Protein AF-A0A841HR72-F1 (afdb_monomer)

Organism: NCBI:txid732238

Sequence (72 aa):
MISTRSTEFVAALARASEENGLEEHYRSTVRPLFAMPRSQWPGCCGGGCEPCAQTLIAVADRVCELLGVEYD

Foldseek 3Di:
DDDCPDPLLVVQLVVLCVVLVNDPVCSVVLSVCVVDAPVPQDDAPVPPDVVGSVSSVSSNVSSCVSVVHDGD

pLDDT: mean 85.99, std 8.39, range [57.03, 95.56]

Structure (mmCIF, N/CA/C/O backbone):
data_AF-A0A841HR72-F1
#
_entry.id   AF-A0A841HR72-F1
#
loop_
_atom_site.group_PDB
_atom_site.id
_atom_site.type_symbol
_atom_site.label_atom_id
_atom_site.label_alt_id
_atom_site.label_comp_id
_atom_site.label_asym_id
_atom_site.label_entity_id
_atom_site.label_seq_id
_atom_site.pdbx_PDB_ins_code
_atom_site.Cartn_x
_atom_site.Cartn_y
_atom_site.Cartn_z
_atom_site.occupancy
_atom_site.B_iso_or_equiv
_atom_site.auth_seq_id
_atom_site.auth_comp_id
_atom_site.auth_asym_id
_atom_site.auth_atom_id
_atom_site.pdbx_PDB_model_num
ATOM 1 N N . MET A 1 1 ? -12.442 -7.624 6.306 1.00 63.59 1 MET A N 1
ATOM 2 C CA . MET A 1 1 ? -12.450 -6.796 5.078 1.00 63.59 1 MET A CA 1
ATOM 3 C C . MET A 1 1 ? -12.039 -5.384 5.444 1.00 63.59 1 MET A C 1
ATOM 5 O O . MET A 1 1 ? -12.707 -4.765 6.264 1.00 63.59 1 MET A O 1
ATOM 9 N N . ILE A 1 2 ? -10.931 -4.905 4.883 1.00 74.75 2 ILE A N 1
ATOM 10 C CA . ILE A 1 2 ? -10.429 -3.547 5.111 1.00 74.75 2 ILE A CA 1
ATOM 11 C C . ILE A 1 2 ? -11.356 -2.559 4.399 1.00 74.75 2 ILE A C 1
ATOM 13 O O . ILE A 1 2 ? -11.617 -2.693 3.204 1.00 74.75 2 ILE A O 1
ATOM 17 N N . SER A 1 3 ? -11.858 -1.555 5.116 1.00 82.12 3 SER A N 1
ATOM 18 C CA . SER A 1 3 ? -12.626 -0.477 4.492 1.00 82.12 3 SER A CA 1
ATOM 19 C C . SER A 1 3 ? -11.664 0.534 3.872 1.00 82.12 3 SER A C 1
ATOM 21 O O . SER A 1 3 ? -11.130 1.395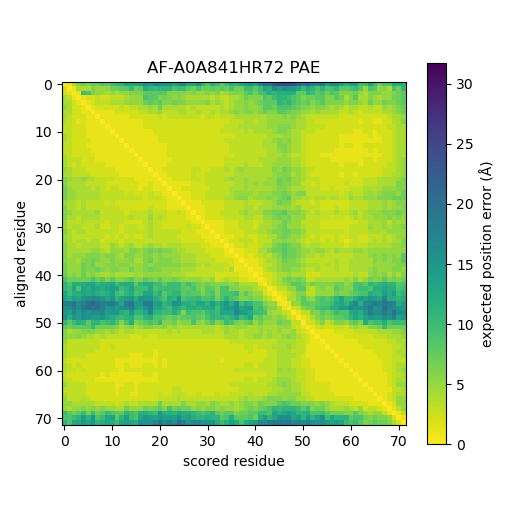 4.561 1.00 82.12 3 SER A O 1
ATOM 23 N N . THR A 1 4 ? -11.463 0.475 2.554 1.00 84.00 4 THR A N 1
ATOM 24 C CA . THR A 1 4 ? -10.534 1.369 1.823 1.00 84.00 4 THR A CA 1
ATOM 25 C C . THR A 1 4 ? -10.932 2.851 1.848 1.00 84.00 4 THR A C 1
ATOM 27 O O . THR A 1 4 ? -10.217 3.710 1.323 1.00 84.00 4 THR A O 1
ATOM 30 N N . ARG A 1 5 ? -12.097 3.169 2.425 1.00 82.94 5 ARG A N 1
ATOM 31 C CA . ARG A 1 5 ? -12.628 4.524 2.614 1.00 82.94 5 ARG A CA 1
ATOM 32 C C . ARG A 1 5 ? -12.429 5.055 4.037 1.00 82.94 5 ARG A C 1
ATOM 34 O O . ARG A 1 5 ? -12.787 6.204 4.274 1.00 82.94 5 ARG A O 1
ATOM 41 N N . SER A 1 6 ? -11.907 4.257 4.972 1.00 89.50 6 SER A N 1
ATOM 42 C CA . SER A 1 6 ? -11.658 4.727 6.338 1.00 89.50 6 SER A CA 1
ATOM 43 C C . SER A 1 6 ? -10.474 5.694 6.390 1.00 89.50 6 SER A C 1
ATOM 45 O 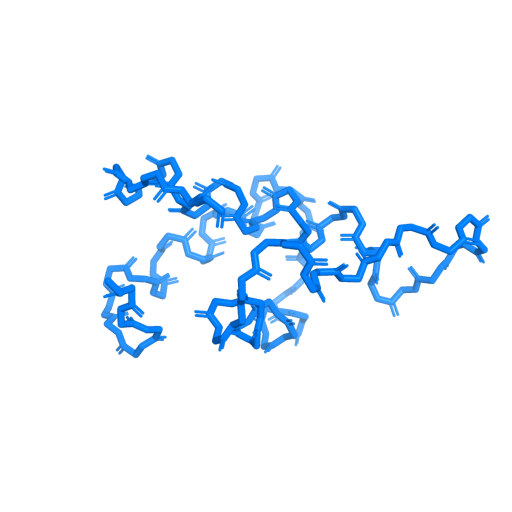O . SER A 1 6 ? -9.530 5.596 5.604 1.00 89.50 6 SER A O 1
ATOM 47 N N . THR A 1 7 ? -10.508 6.625 7.345 1.00 91.75 7 THR A N 1
ATOM 48 C CA . THR A 1 7 ? -9.406 7.568 7.583 1.00 91.75 7 THR A CA 1
ATOM 49 C C . THR A 1 7 ? -8.121 6.839 7.977 1.00 91.75 7 THR A C 1
ATOM 51 O O . THR A 1 7 ? -7.041 7.223 7.539 1.00 91.75 7 THR A O 1
ATOM 54 N N . GLU A 1 8 ? -8.238 5.750 8.740 1.00 92.38 8 GLU A N 1
ATOM 55 C CA . GLU A 1 8 ? -7.111 4.894 9.131 1.00 92.38 8 GLU A CA 1
ATOM 56 C C . GLU A 1 8 ? -6.434 4.267 7.913 1.00 92.38 8 GLU A C 1
ATOM 58 O O . GLU A 1 8 ? -5.211 4.300 7.803 1.00 92.38 8 GLU A O 1
ATOM 63 N N . PHE A 1 9 ? -7.219 3.771 6.951 1.00 92.19 9 PHE A N 1
ATOM 64 C CA . PHE A 1 9 ? -6.680 3.231 5.708 1.00 92.19 9 PHE A CA 1
ATOM 65 C C . PHE A 1 9 ? -5.973 4.308 4.884 1.00 92.19 9 PHE A C 1
ATOM 67 O O . PHE A 1 9 ? -4.889 4.068 4.363 1.00 92.19 9 PHE A O 1
ATOM 74 N N . VAL A 1 10 ? -6.563 5.502 4.769 1.00 92.81 10 VAL A N 1
ATOM 75 C CA . VAL A 1 10 ? -5.947 6.620 4.038 1.00 92.81 10 VAL A CA 1
ATOM 76 C C . VAL A 1 10 ? -4.616 7.026 4.679 1.00 92.81 10 VAL A C 1
ATOM 78 O O . VAL A 1 10 ? -3.640 7.230 3.959 1.00 92.81 10 VAL A O 1
ATOM 81 N N . ALA A 1 11 ? -4.551 7.089 6.011 1.00 94.50 11 ALA A N 1
ATOM 82 C CA . ALA A 1 11 ? -3.325 7.399 6.743 1.00 94.50 11 ALA A CA 1
ATOM 83 C C . ALA A 1 11 ? -2.261 6.300 6.585 1.00 94.50 11 ALA A C 1
ATOM 85 O O . ALA A 1 11 ? -1.100 6.602 6.304 1.00 94.50 11 ALA A O 1
ATOM 86 N N . ALA A 1 12 ? -2.658 5.029 6.701 1.00 94.75 12 ALA A N 1
ATOM 87 C CA . ALA A 1 12 ? -1.768 3.893 6.482 1.00 94.75 12 ALA A CA 1
ATOM 88 C C . ALA A 1 12 ? -1.232 3.870 5.043 1.00 94.75 12 ALA A C 1
ATOM 90 O O . ALA A 1 12 ? -0.039 3.665 4.843 1.00 94.75 12 ALA A O 1
ATOM 91 N N . LEU A 1 13 ? -2.082 4.141 4.046 1.00 93.88 13 LEU A N 1
ATOM 92 C CA . LEU A 1 13 ? -1.698 4.191 2.635 1.00 93.88 13 LEU A CA 1
ATOM 93 C C . LEU A 1 13 ? -0.722 5.329 2.346 1.00 93.88 13 LEU A C 1
ATOM 95 O O . LEU A 1 13 ? 0.256 5.107 1.636 1.00 93.88 13 LEU A O 1
ATOM 99 N N . ALA A 1 14 ? -0.962 6.526 2.887 1.00 94.62 14 ALA A N 1
ATOM 100 C CA . ALA A 1 14 ? -0.049 7.656 2.732 1.00 94.62 14 ALA A CA 1
ATOM 101 C C . ALA A 1 14 ? 1.341 7.305 3.276 1.00 94.62 14 ALA A C 1
ATOM 103 O O . ALA A 1 14 ? 2.316 7.348 2.527 1.00 94.62 14 ALA A O 1
ATOM 104 N N . ARG A 1 15 ? 1.397 6.818 4.521 1.00 95.50 15 ARG A N 1
ATOM 105 C CA . ARG A 1 15 ? 2.644 6.418 5.174 1.00 95.50 15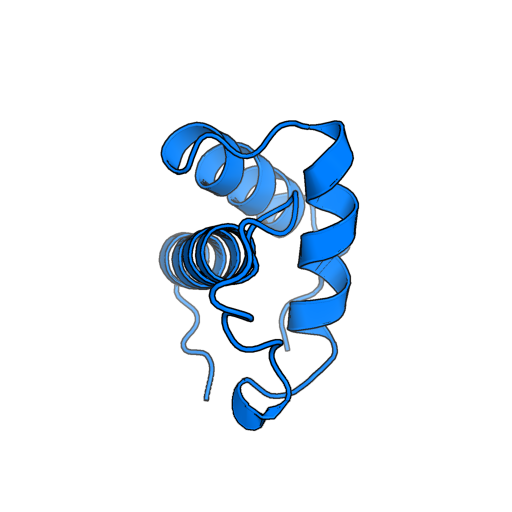 ARG A CA 1
ATOM 106 C C . ARG A 1 15 ? 3.361 5.287 4.435 1.00 95.50 15 ARG A C 1
ATOM 108 O O . ARG A 1 15 ? 4.552 5.390 4.167 1.00 95.50 15 ARG A O 1
ATOM 115 N N . ALA A 1 16 ? 2.646 4.223 4.075 1.00 95.56 16 ALA A N 1
ATOM 116 C CA . ALA A 1 16 ? 3.213 3.101 3.332 1.00 95.56 16 ALA A CA 1
ATOM 117 C C . ALA A 1 16 ? 3.766 3.535 1.968 1.00 95.56 16 ALA A C 1
ATOM 119 O O . ALA A 1 16 ? 4.795 3.025 1.529 1.00 95.56 16 ALA A O 1
ATOM 120 N N . SER A 1 17 ? 3.106 4.491 1.310 1.00 94.00 17 SER A N 1
ATOM 121 C CA . SER A 1 17 ? 3.564 5.040 0.033 1.00 94.00 17 SER A CA 1
ATOM 122 C C . SER A 1 17 ? 4.852 5.839 0.195 1.00 94.00 17 SER A C 1
ATOM 124 O O . SER A 1 17 ? 5.776 5.644 -0.583 1.00 94.00 17 SER A O 1
ATOM 126 N N . GLU A 1 18 ? 4.946 6.684 1.223 1.00 94.25 18 GLU A N 1
ATOM 127 C CA . GLU A 1 18 ? 6.168 7.439 1.530 1.00 94.25 18 GLU A CA 1
ATOM 128 C C . GLU A 1 18 ? 7.345 6.514 1.867 1.00 94.25 18 GLU A C 1
ATOM 130 O O . GLU A 1 18 ? 8.437 6.692 1.333 1.00 94.25 18 GLU A O 1
ATOM 135 N N . GLU A 1 19 ? 7.115 5.480 2.682 1.00 94.31 19 GLU A N 1
ATOM 136 C CA . GLU A 1 19 ? 8.142 4.499 3.063 1.00 94.31 19 GLU A CA 1
ATOM 137 C C . GLU A 1 19 ? 8.674 3.694 1.858 1.00 94.31 19 GLU A C 1
ATOM 139 O O . GLU A 1 19 ? 9.837 3.297 1.849 1.00 94.31 19 GLU A O 1
ATOM 144 N N . ASN A 1 20 ? 7.850 3.486 0.825 1.00 91.75 20 ASN A N 1
ATOM 145 C CA . ASN A 1 20 ? 8.208 2.732 -0.384 1.00 91.75 20 ASN A CA 1
ATOM 146 C C . ASN A 1 20 ? 8.526 3.621 -1.602 1.00 91.75 20 ASN A C 1
ATOM 148 O O . ASN A 1 20 ? 8.761 3.100 -2.693 1.00 91.75 20 ASN A O 1
ATOM 152 N N . GLY A 1 21 ? 8.511 4.948 -1.447 1.00 90.62 21 GLY A N 1
ATOM 153 C CA . GLY A 1 21 ? 8.774 5.891 -2.538 1.00 90.62 21 GLY A CA 1
ATOM 154 C C . GLY A 1 21 ? 7.701 5.921 -3.634 1.00 90.62 21 GLY A C 1
ATOM 155 O O . GLY A 1 21 ? 7.997 6.294 -4.767 1.00 90.62 21 GLY A O 1
ATOM 156 N N . LEU A 1 22 ? 6.463 5.522 -3.327 1.00 91.12 22 LEU A N 1
ATOM 157 C CA . LEU A 1 22 ? 5.341 5.610 -4.258 1.00 91.12 22 LEU A CA 1
ATOM 158 C C . LEU A 1 22 ? 4.778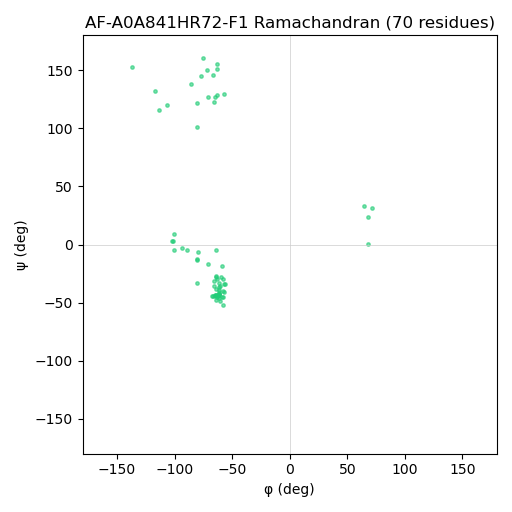 7.038 -4.274 1.00 91.12 22 LEU A C 1
ATOM 160 O O . LEU A 1 22 ? 4.313 7.553 -3.253 1.00 91.12 22 LEU A O 1
ATOM 164 N N . GLU A 1 23 ? 4.772 7.660 -5.452 1.00 89.94 23 GLU A N 1
ATOM 165 C CA . GLU A 1 23 ? 4.230 9.006 -5.634 1.00 89.94 23 GLU A CA 1
ATOM 166 C C . GLU A 1 23 ? 2.725 9.078 -5.332 1.00 89.94 23 GLU A C 1
ATOM 168 O O . GLU A 1 23 ? 1.968 8.118 -5.514 1.00 89.94 23 GLU A O 1
ATOM 173 N N . GLU A 1 24 ? 2.269 10.250 -4.886 1.00 88.12 24 GLU A N 1
ATOM 174 C CA . GLU A 1 24 ? 0.893 10.447 -4.427 1.00 88.12 24 GLU A CA 1
ATOM 175 C C . GLU A 1 24 ? -0.156 10.107 -5.495 1.00 88.12 24 GLU A C 1
ATOM 177 O O . GLU A 1 24 ? -1.168 9.474 -5.177 1.00 88.12 24 GLU A O 1
ATOM 182 N N . HIS A 1 25 ? 0.085 10.455 -6.763 1.00 87.62 25 HIS A N 1
ATOM 183 C CA . HIS A 1 25 ? -0.857 10.160 -7.848 1.00 87.62 25 HIS A CA 1
ATOM 184 C C . HIS A 1 25 ? -1.038 8.655 -8.081 1.00 87.62 25 HIS A C 1
ATOM 186 O O . HIS A 1 25 ? -2.128 8.224 -8.471 1.00 87.62 25 HIS A O 1
ATOM 192 N N . TYR A 1 26 ? -0.028 7.841 -7.760 1.00 89.25 26 TYR A N 1
ATOM 193 C CA . TYR A 1 26 ? -0.110 6.384 -7.845 1.00 89.25 26 TYR A CA 1
ATOM 194 C C . TYR A 1 26 ? -0.811 5.739 -6.644 1.00 89.25 26 TYR A C 1
ATOM 196 O O . TYR A 1 26 ? -1.225 4.591 -6.734 1.00 89.25 26 TYR A O 1
ATOM 204 N N . ARG A 1 27 ? -1.067 6.441 -5.534 1.00 89.00 27 ARG A N 1
ATOM 205 C CA . ARG A 1 27 ? -1.784 5.845 -4.381 1.00 89.00 27 ARG A CA 1
ATOM 206 C C . ARG A 1 27 ? -3.169 5.311 -4.757 1.00 89.00 27 ARG A C 1
ATOM 208 O O . ARG A 1 27 ? -3.661 4.341 -4.179 1.00 89.00 27 ARG A O 1
ATOM 215 N N . SER A 1 28 ? -3.800 5.929 -5.754 1.00 87.56 28 SER A N 1
ATOM 216 C CA . SER A 1 28 ? -5.098 5.506 -6.283 1.00 87.56 28 SER A CA 1
ATOM 217 C C . SER A 1 28 ? -5.071 4.112 -6.931 1.00 87.56 28 SER A C 1
ATOM 219 O O . SER A 1 28 ? -6.083 3.412 -6.861 1.00 87.56 28 SER A O 1
ATOM 221 N N . THR A 1 29 ? -3.928 3.665 -7.471 1.00 88.00 29 THR A N 1
ATOM 222 C CA . THR A 1 29 ? -3.774 2.343 -8.107 1.00 88.00 29 THR A CA 1
ATOM 223 C C . THR A 1 29 ? -3.572 1.207 -7.104 1.00 88.00 29 THR A C 1
ATOM 225 O O . THR A 1 29 ? -3.748 0.047 -7.464 1.00 88.00 29 THR A O 1
ATOM 228 N N . VAL A 1 30 ? -3.290 1.517 -5.833 1.00 87.31 30 VAL A N 1
ATOM 229 C CA . VAL A 1 30 ? -3.159 0.522 -4.754 1.00 87.31 30 VAL A CA 1
ATOM 230 C C . VAL A 1 30 ? -4.533 0.085 -4.225 1.00 87.31 30 VAL A C 1
ATOM 232 O O . VAL A 1 30 ? -4.731 -1.068 -3.855 1.00 87.31 30 VAL A O 1
ATOM 235 N N . ARG A 1 31 ? -5.534 0.980 -4.215 1.00 86.75 31 ARG A N 1
ATOM 236 C CA . ARG A 1 31 ? -6.870 0.702 -3.640 1.00 86.75 31 ARG A CA 1
ATOM 237 C C . ARG A 1 31 ? -7.580 -0.520 -4.248 1.00 86.75 31 ARG A C 1
ATOM 239 O O . ARG A 1 31 ? -8.186 -1.258 -3.472 1.00 86.75 31 ARG A O 1
ATOM 246 N N . PRO A 1 32 ? -7.529 -0.766 -5.573 1.00 87.56 32 PRO A N 1
ATOM 247 C CA . PRO A 1 32 ? -8.112 -1.962 -6.178 1.00 87.56 32 PRO A CA 1
ATOM 248 C C . PRO A 1 32 ? -7.531 -3.280 -5.655 1.00 87.56 32 PRO A C 1
ATOM 250 O O . PRO A 1 32 ? -8.264 -4.263 -5.613 1.00 87.56 32 PRO A O 1
ATOM 253 N N . LEU A 1 33 ? -6.269 -3.306 -5.200 1.00 87.25 33 LEU A N 1
ATOM 254 C CA . LEU A 1 33 ? -5.643 -4.519 -4.652 1.00 87.25 33 LEU A CA 1
ATOM 255 C C . LEU A 1 33 ? -6.378 -5.030 -3.413 1.00 87.25 33 LEU A C 1
ATOM 257 O O . LEU A 1 33 ? -6.500 -6.230 -3.217 1.00 87.25 33 LEU A O 1
ATOM 261 N N . PHE A 1 34 ? -6.948 -4.123 -2.619 1.00 87.19 34 PHE A N 1
ATOM 262 C CA . PHE A 1 34 ? -7.710 -4.469 -1.420 1.00 87.19 34 PHE A CA 1
ATOM 263 C C . PHE A 1 34 ? -9.146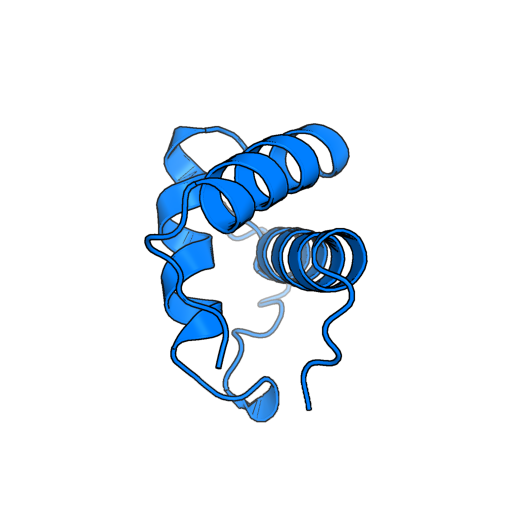 -4.932 -1.701 1.00 87.19 34 PHE A C 1
ATOM 265 O O . PHE A 1 34 ? -9.848 -5.330 -0.769 1.00 87.19 34 PHE A O 1
ATOM 272 N N . ALA A 1 35 ? -9.600 -4.848 -2.956 1.00 86.62 35 ALA A N 1
ATOM 273 C CA . ALA A 1 35 ? -10.908 -5.332 -3.393 1.00 86.62 35 ALA A CA 1
ATOM 274 C C . ALA A 1 35 ? -10.859 -6.770 -3.944 1.00 86.62 35 ALA A C 1
ATOM 276 O O . ALA A 1 35 ? -11.901 -7.313 -4.308 1.00 86.62 35 ALA A O 1
ATOM 277 N N . MET A 1 36 ? -9.673 -7.379 -4.015 1.00 85.88 36 MET A N 1
ATOM 278 C CA . MET A 1 36 ? -9.447 -8.716 -4.561 1.00 85.88 36 MET A CA 1
ATOM 279 C C . MET A 1 36 ? -8.480 -9.515 -3.678 1.00 85.88 36 MET A C 1
ATOM 281 O O . MET A 1 36 ? -7.652 -8.918 -2.993 1.00 85.88 36 MET A O 1
ATOM 285 N N . PRO A 1 37 ? -8.572 -10.857 -3.670 1.00 84.00 37 PRO A N 1
ATOM 286 C CA . PRO A 1 37 ? -7.652 -11.692 -2.900 1.00 84.00 37 PRO A CA 1
ATOM 287 C C . PRO A 1 37 ? -6.211 -11.553 -3.406 1.00 84.00 37 PRO A C 1
ATOM 289 O O . PRO A 1 37 ? -5.988 -11.254 -4.584 1.00 84.00 37 PRO A O 1
ATOM 292 N N . ARG A 1 38 ? -5.230 -11.829 -2.533 1.00 83.19 38 ARG A N 1
ATOM 293 C CA . ARG A 1 38 ? -3.795 -11.679 -2.841 1.00 83.19 38 ARG A CA 1
ATOM 294 C C . ARG A 1 38 ? -3.361 -12.476 -4.071 1.00 83.19 38 ARG A C 1
ATOM 296 O O . ARG A 1 38 ? -2.529 -12.026 -4.853 1.00 83.19 38 ARG A O 1
ATOM 303 N N . SER A 1 39 ? -3.974 -13.637 -4.282 1.00 84.31 39 SER A N 1
ATOM 304 C CA . SER A 1 39 ? -3.757 -14.502 -5.449 1.00 84.31 39 SER A CA 1
ATOM 305 C C . SER A 1 39 ? -4.067 -13.840 -6.799 1.00 84.31 39 SER A C 1
ATOM 307 O O . SER A 1 39 ? -3.604 -14.325 -7.828 1.00 84.31 39 SER A O 1
ATOM 309 N N . GLN A 1 40 ? -4.830 -12.743 -6.810 1.00 84.81 40 GLN A N 1
ATOM 310 C CA . GLN A 1 40 ? -5.175 -11.978 -8.012 1.00 84.81 40 GLN A CA 1
ATOM 311 C C . GLN A 1 40 ? -4.341 -10.701 -8.176 1.00 84.81 40 GLN A C 1
ATOM 313 O O . GLN A 1 40 ? -4.572 -9.935 -9.112 1.00 84.81 40 GLN A O 1
ATOM 318 N N . TRP A 1 41 ? -3.380 -10.443 -7.285 1.00 87.38 41 TRP A N 1
ATOM 319 C CA . TRP A 1 41 ? -2.540 -9.254 -7.377 1.00 87.38 41 TRP A CA 1
ATOM 320 C C . TRP A 1 41 ? -1.624 -9.303 -8.611 1.00 87.38 41 TRP A C 1
ATOM 322 O O . TRP A 1 41 ? -1.164 -10.377 -9.012 1.00 87.38 41 TRP A O 1
ATOM 332 N N . PRO A 1 42 ? -1.344 -8.145 -9.236 1.00 80.19 42 PRO A N 1
ATOM 333 C CA . PRO A 1 42 ? -0.516 -8.081 -10.430 1.00 80.19 42 PRO A CA 1
ATOM 334 C C . PRO A 1 42 ? 0.919 -8.508 -10.110 1.00 80.19 42 PRO A C 1
ATOM 336 O O . PRO A 1 42 ? 1.560 -7.963 -9.216 1.00 80.19 42 PRO A O 1
ATOM 339 N N . GLY A 1 43 ? 1.446 -9.468 -10.868 1.00 78.69 43 GLY A N 1
ATOM 340 C CA . GLY A 1 43 ? 2.848 -9.870 -10.778 1.00 78.69 43 GLY A CA 1
ATOM 341 C C . GLY A 1 43 ? 3.792 -8.856 -11.429 1.00 78.69 43 GLY A C 1
ATOM 342 O O . GLY A 1 43 ? 3.399 -8.057 -12.281 1.00 78.69 43 GLY A O 1
ATOM 343 N N . CYS A 1 44 ? 5.073 -8.910 -11.057 1.00 77.38 44 CYS A N 1
ATOM 344 C CA . CYS A 1 44 ? 6.100 -8.125 -11.736 1.00 77.38 44 CYS A CA 1
ATOM 345 C C . CYS A 1 44 ? 6.267 -8.593 -13.188 1.00 77.38 44 CYS A C 1
ATOM 347 O O . CYS A 1 44 ? 6.592 -9.750 -13.438 1.00 77.38 44 CYS A O 1
ATOM 349 N N . CYS A 1 45 ? 6.089 -7.669 -14.135 1.00 73.25 45 CYS A N 1
ATOM 350 C CA . CYS A 1 45 ? 6.266 -7.890 -15.572 1.00 73.25 45 CYS A CA 1
ATOM 351 C C . CYS A 1 45 ? 7.747 -8.075 -15.982 1.00 73.25 45 CYS A C 1
ATOM 353 O O . CYS A 1 45 ? 8.023 -8.495 -17.101 1.00 73.25 45 CYS A O 1
ATOM 355 N N . GLY A 1 46 ? 8.704 -7.687 -15.123 1.00 72.62 46 GLY A N 1
ATOM 356 C CA . GLY A 1 46 ? 10.139 -7.630 -15.447 1.00 72.62 46 GLY A CA 1
ATOM 357 C C . GLY A 1 46 ? 10.533 -6.549 -16.469 1.00 72.62 46 GLY A C 1
ATOM 358 O O . GLY A 1 46 ? 11.704 -6.429 -16.808 1.00 72.62 46 GLY A O 1
ATOM 359 N N . GLY A 1 47 ? 9.572 -5.758 -16.956 1.00 74.31 47 GLY A N 1
ATOM 360 C CA . GLY A 1 47 ? 9.748 -4.801 -18.055 1.00 74.31 47 GLY A CA 1
ATOM 361 C C . GL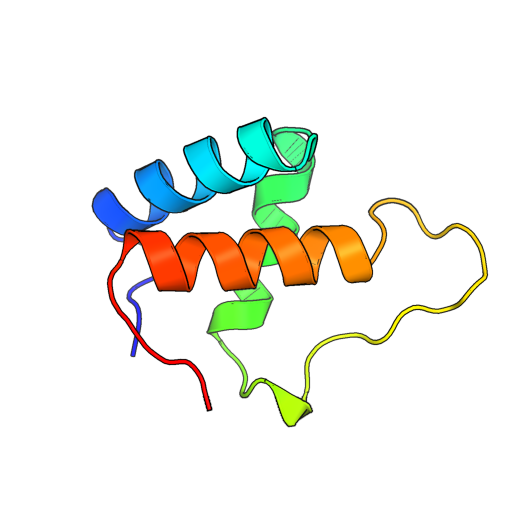Y A 1 47 ? 9.920 -3.335 -17.648 1.00 74.31 47 GLY A C 1
ATOM 362 O O . GLY A 1 47 ? 9.854 -2.477 -18.518 1.00 74.31 47 GLY A O 1
ATOM 363 N N . GLY A 1 48 ? 10.088 -3.027 -16.356 1.00 66.81 48 GLY A N 1
ATOM 364 C CA . GLY A 1 48 ? 10.203 -1.636 -15.886 1.00 66.81 48 GLY A CA 1
ATOM 365 C C . GLY A 1 48 ? 8.889 -0.844 -15.949 1.00 66.81 48 GLY A C 1
ATOM 366 O O . GLY A 1 48 ? 8.907 0.355 -16.189 1.00 66.81 48 GLY A O 1
ATOM 367 N N . CYS A 1 49 ? 7.747 -1.518 -15.771 1.00 72.19 49 CYS A N 1
ATOM 368 C CA . CYS A 1 49 ? 6.425 -0.893 -15.746 1.00 72.19 49 CYS A CA 1
ATOM 369 C C . CYS A 1 49 ? 6.358 0.201 -14.645 1.00 72.19 49 CYS A C 1
ATOM 371 O O . CYS A 1 49 ? 6.688 -0.096 -13.498 1.00 72.19 49 CYS A O 1
ATOM 373 N N . GLU A 1 50 ? 5.911 1.425 -14.957 1.00 71.69 50 GLU A N 1
ATOM 374 C CA . GLU A 1 50 ? 5.656 2.492 -13.969 1.00 71.69 50 GLU A CA 1
ATOM 375 C C . GLU A 1 50 ? 4.139 2.693 -13.760 1.00 71.69 50 GLU A C 1
ATOM 377 O O . GLU A 1 50 ? 3.433 2.990 -14.728 1.00 71.69 50 GLU A O 1
ATOM 382 N N . PRO A 1 51 ? 3.611 2.522 -12.527 1.00 74.12 51 PRO A N 1
ATOM 383 C CA . PRO A 1 51 ? 4.307 2.126 -11.298 1.00 74.12 51 PRO A CA 1
ATOM 384 C C . PRO A 1 51 ? 4.606 0.617 -11.258 1.00 74.12 51 PRO A C 1
ATOM 386 O O . PRO A 1 51 ? 3.806 -0.208 -11.706 1.00 74.12 51 PRO A O 1
ATOM 389 N N . CYS A 1 52 ? 5.752 0.245 -10.679 1.00 84.31 52 CYS A N 1
ATOM 390 C CA . CYS A 1 52 ? 6.152 -1.157 -10.576 1.00 84.31 52 CYS A CA 1
ATOM 391 C C . CYS A 1 52 ? 5.156 -1.931 -9.706 1.00 84.31 52 CYS A C 1
ATOM 393 O O . CYS A 1 52 ? 4.878 -1.545 -8.568 1.00 84.31 52 CYS A O 1
ATOM 395 N N . ALA A 1 53 ? 4.656 -3.061 -10.215 1.00 86.12 53 ALA A N 1
ATOM 396 C CA . ALA A 1 53 ? 3.721 -3.910 -9.480 1.00 86.12 53 ALA A CA 1
ATOM 397 C C . ALA A 1 53 ? 4.292 -4.366 -8.125 1.00 86.12 53 ALA A C 1
ATOM 399 O O . ALA A 1 53 ? 3.557 -4.425 -7.146 1.00 86.12 53 ALA A O 1
ATOM 400 N N . GLN A 1 54 ? 5.610 -4.595 -8.026 1.00 87.56 54 GLN A N 1
ATOM 401 C CA . GLN A 1 54 ? 6.251 -4.919 -6.744 1.00 87.56 54 GLN A CA 1
ATOM 402 C C . GLN A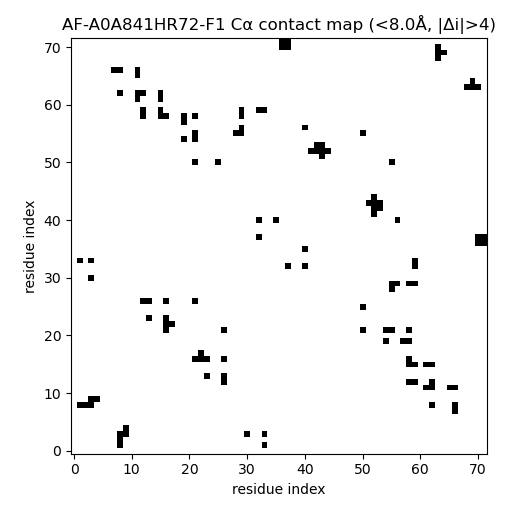 1 54 ? 6.167 -3.771 -5.741 1.00 87.56 54 GLN A C 1
ATOM 404 O O . GLN A 1 54 ? 5.947 -4.030 -4.564 1.00 87.56 54 GLN A O 1
ATOM 409 N N . THR A 1 55 ? 6.304 -2.520 -6.186 1.00 89.88 55 THR A N 1
ATOM 410 C CA . THR A 1 55 ? 6.136 -1.355 -5.310 1.00 89.88 55 THR A CA 1
ATOM 411 C C . THR A 1 55 ? 4.698 -1.270 -4.812 1.00 89.88 55 THR A C 1
ATOM 413 O O . THR A 1 55 ? 4.481 -1.066 -3.623 1.00 89.88 55 THR A O 1
ATOM 416 N N . LEU A 1 56 ? 3.706 -1.492 -5.682 1.00 90.25 56 LEU A N 1
ATOM 417 C CA . LEU A 1 56 ? 2.297 -1.503 -5.271 1.00 90.25 56 LEU A CA 1
ATOM 418 C C . LEU A 1 56 ? 2.008 -2.608 -4.243 1.00 90.25 56 LEU A C 1
ATOM 420 O O . LEU A 1 56 ? 1.304 -2.357 -3.268 1.00 90.25 56 LEU A O 1
ATOM 424 N N . ILE A 1 57 ? 2.580 -3.801 -4.437 1.00 90.44 57 ILE A N 1
ATOM 425 C CA . ILE A 1 57 ? 2.476 -4.924 -3.495 1.00 90.44 57 ILE A CA 1
ATOM 426 C C . ILE A 1 57 ? 3.145 -4.577 -2.163 1.00 90.44 57 ILE A C 1
ATOM 428 O O . ILE A 1 57 ? 2.525 -4.752 -1.1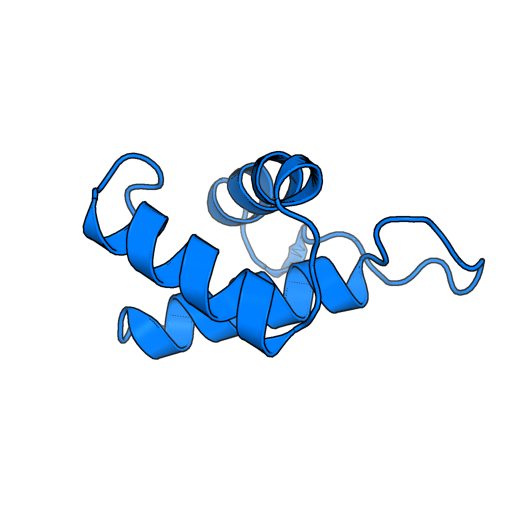22 1.00 90.44 57 ILE A O 1
ATOM 432 N N . ALA A 1 58 ? 4.366 -4.036 -2.184 1.00 91.94 58 ALA A N 1
ATOM 433 C CA . ALA A 1 58 ? 5.091 -3.657 -0.972 1.00 91.94 58 ALA A CA 1
ATOM 434 C C . ALA A 1 58 ? 4.342 -2.579 -0.170 1.00 91.94 58 ALA A C 1
ATOM 436 O O . ALA A 1 58 ? 4.245 -2.659 1.053 1.00 91.94 58 ALA A O 1
ATOM 437 N N . VAL A 1 59 ? 3.735 -1.608 -0.861 1.00 94.12 59 VAL A N 1
ATOM 438 C CA . VAL A 1 59 ? 2.847 -0.617 -0.241 1.00 94.12 59 VAL A CA 1
ATOM 439 C C . VAL A 1 59 ? 1.614 -1.293 0.357 1.00 94.12 59 VAL A C 1
ATOM 441 O O . VAL A 1 59 ? 1.250 -0.986 1.490 1.00 94.12 59 VAL A O 1
ATOM 444 N N . ALA A 1 60 ? 0.972 -2.216 -0.363 1.00 92.38 60 ALA A N 1
ATOM 445 C CA . ALA A 1 60 ? -0.213 -2.913 0.128 1.00 92.38 60 ALA A CA 1
ATOM 446 C C . ALA A 1 60 ? 0.084 -3.781 1.366 1.00 92.38 60 ALA A C 1
ATOM 448 O O . ALA A 1 60 ? -0.654 -3.709 2.348 1.00 92.38 60 ALA A O 1
ATOM 449 N N . ASP A 1 61 ? 1.192 -4.525 1.355 1.00 92.12 61 ASP A N 1
ATOM 450 C CA . ASP A 1 61 ? 1.682 -5.286 2.509 1.00 92.12 61 ASP A CA 1
ATOM 451 C C . ASP A 1 61 ? 1.931 -4.374 3.704 1.00 92.12 61 ASP A C 1
ATOM 453 O O . ASP A 1 61 ? 1.466 -4.639 4.813 1.00 92.12 61 ASP A O 1
ATOM 457 N N . ARG A 1 62 ? 2.584 -3.234 3.468 1.00 94.75 62 ARG A N 1
ATOM 458 C CA . ARG A 1 62 ? 2.882 -2.289 4.536 1.00 94.75 62 ARG A CA 1
ATOM 459 C C . ARG A 1 62 ? 1.627 -1.663 5.145 1.00 94.75 62 ARG A C 1
ATOM 461 O O . ARG A 1 62 ? 1.570 -1.445 6.353 1.00 94.75 62 ARG A O 1
ATOM 468 N N . VAL A 1 63 ? 0.599 -1.400 4.341 1.00 94.06 63 VAL A N 1
ATOM 469 C CA . VAL A 1 63 ? -0.713 -0.961 4.844 1.00 94.06 63 VAL A CA 1
ATOM 470 C C . VAL A 1 63 ? -1.335 -2.025 5.749 1.00 94.06 63 VAL A C 1
ATOM 472 O O . VAL A 1 63 ? -1.863 -1.677 6.804 1.00 94.06 63 VAL A O 1
ATOM 475 N N . CYS A 1 64 ? -1.259 -3.303 5.374 1.00 90.75 64 CYS A N 1
ATOM 476 C CA . CYS A 1 64 ? -1.751 -4.407 6.198 1.00 90.75 64 CYS A CA 1
ATOM 477 C C . CYS A 1 64 ? -1.023 -4.482 7.548 1.00 90.75 64 CYS A C 1
ATOM 479 O O . CYS A 1 64 ? -1.679 -4.543 8.589 1.00 90.75 64 CYS A O 1
ATOM 481 N N . GLU A 1 65 ? 0.310 -4.370 7.551 1.00 92.62 65 GLU A N 1
ATOM 482 C CA . GLU A 1 65 ? 1.105 -4.319 8.785 1.00 92.62 65 GLU A CA 1
ATOM 483 C C . GLU A 1 65 ? 0.705 -3.144 9.689 1.00 92.62 65 GLU A C 1
ATOM 485 O O . GLU A 1 65 ? 0.536 -3.314 10.896 1.00 92.62 65 GLU A O 1
ATOM 490 N N . LEU A 1 66 ? 0.525 -1.948 9.115 1.00 92.94 66 LEU A N 1
ATOM 491 C CA . LEU A 1 66 ? 0.144 -0.741 9.858 1.00 92.94 66 LEU A CA 1
ATOM 492 C C . LEU A 1 66 ? -1.262 -0.833 10.464 1.00 92.94 66 LEU A C 1
ATOM 494 O O . LEU A 1 66 ? -1.513 -0.243 11.513 1.00 92.94 66 LEU A O 1
ATOM 498 N N . LEU A 1 67 ? -2.169 -1.554 9.805 1.00 90.88 67 LEU A N 1
ATOM 499 C CA . LEU A 1 67 ? -3.535 -1.781 10.276 1.00 90.88 67 LEU A CA 1
ATOM 500 C C . LEU A 1 67 ? -3.659 -3.027 11.170 1.00 90.88 67 LEU A C 1
ATOM 502 O O . LEU A 1 67 ? -4.737 -3.268 11.709 1.00 90.88 67 LEU A O 1
ATOM 506 N N . GLY A 1 68 ? -2.585 -3.810 11.339 1.00 89.38 68 GLY A N 1
ATOM 507 C CA . GLY A 1 68 ? -2.588 -5.039 12.137 1.00 89.38 68 GLY A CA 1
ATOM 508 C C . GLY A 1 68 ? -3.495 -6.130 11.563 1.00 89.38 68 GLY A C 1
ATOM 509 O O . GLY A 1 68 ? -4.121 -6.871 12.319 1.00 89.38 68 GLY A O 1
ATOM 510 N N . VAL A 1 69 ? -3.616 -6.194 10.236 1.00 84.50 69 VAL A N 1
ATOM 511 C CA . VAL A 1 69 ? -4.482 -7.145 9.530 1.00 84.50 69 VAL A CA 1
ATOM 512 C C . VAL A 1 69 ? -3.643 -8.065 8.657 1.00 84.50 69 VAL A C 1
ATOM 514 O O . VAL A 1 69 ? -2.796 -7.610 7.897 1.00 84.50 69 VAL A O 1
ATOM 517 N N . GLU A 1 70 ? -3.893 -9.366 8.749 1.00 74.38 70 GLU A N 1
ATOM 518 C CA . GLU A 1 70 ? -3.286 -10.351 7.854 1.00 74.38 70 GLU A CA 1
ATOM 519 C C . GLU A 1 70 ? -4.128 -10.459 6.573 1.00 74.38 70 GLU A C 1
ATOM 521 O O . GLU A 1 70 ? -5.362 -10.427 6.622 1.00 74.38 70 GLU A O 1
ATOM 526 N N . TYR A 1 71 ? -3.462 -10.536 5.420 1.00 66.94 71 TYR A N 1
ATOM 527 C CA . TYR A 1 71 ? -4.099 -10.684 4.111 1.00 66.94 71 TYR A CA 1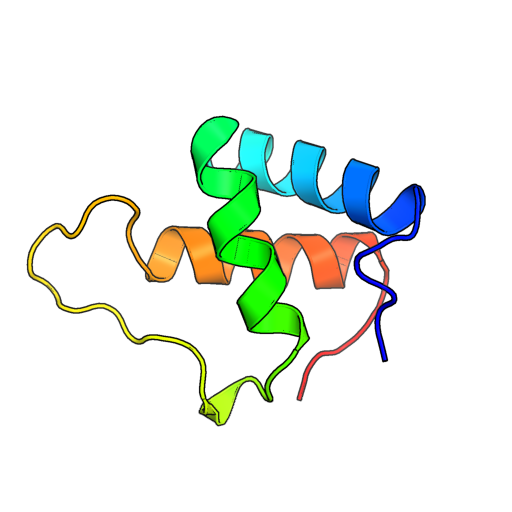
ATOM 528 C C . TYR A 1 71 ? -3.718 -12.060 3.549 1.00 66.94 71 TYR A C 1
ATOM 530 O O . TYR A 1 71 ? -2.535 -12.300 3.310 1.00 66.94 71 TYR A O 1
ATOM 538 N N . ASP A 1 72 ? -4.709 -12.939 3.379 1.00 57.03 72 ASP A N 1
ATOM 539 C CA . ASP A 1 72 ? -4.573 -14.281 2.778 1.00 57.03 72 ASP A CA 1
ATOM 540 C C . ASP A 1 72 ? -4.709 -14.225 1.241 1.00 57.03 72 ASP A C 1
ATOM 542 O O . ASP A 1 72 ? -5.652 -13.561 0.731 1.00 57.03 72 ASP A O 1
#

Solvent-accessible surface area (backbone atoms only — not comparable to full-atom values): 4448 Å² total; per-residue (Å²): 133,81,59,82,82,39,71,68,45,50,53,31,45,52,53,23,20,61,78,66,70,49,56,76,84,56,56,68,71,44,58,62,55,74,76,48,55,60,91,72,54,71,69,70,82,86,73,81,56,87,79,42,39,59,55,46,49,54,25,51,53,42,25,27,63,71,70,73,47,90,85,105

Radius of gyration: 11.42 Å; Cα contacts (8 Å, |Δi|>4): 67; chains: 1; bounding box: 23×25×30 Å

Mean predicted aligned error: 4.61 Å

Secondary structure (DSSP, 8-state):
---TTSHHHHHHHHHHHHHTT--GGGHHHHGGGGGS-GGGSPPP-SS--SS-HHHHHHHHHHHHHHHT----

Nearest PDB structures (foldseek):
  2bj4-assembly1_A  TM=3.151E-01  e=6.508E+00  Homo sapiens